Protein AF-A0A1B1LRF8-F1 (afdb_monomer_lite)

Radius of gyration: 12.52 Å; chains: 1; bounding box: 29×35×26 Å

Secondary structure (DSSP, 8-state):
-EEEEE-HHHHHHHHHH-S-PPP-SHHHHHHHHHHTTS-HHHHHHHHHTTS-HHHHHHHHHHHHHHTTEEEEE-TTS-EEEEEEE---

Foldseek 3Di:
DDKAWDDPVVVQVLLVPDDDQDDPDPLLVVLCVVPVPPRLVVLQVCCLVPNPNSSSVSPNCSSQVVSQKDWDADPVRHITIIHHDDDD

Structure (mmCIF, N/CA/C/O backbone):
data_AF-A0A1B1LRF8-F1
#
_entry.id   AF-A0A1B1LRF8-F1
#
loop_
_atom_site.group_PDB
_atom_site.id
_atom_site.type_symbol
_atom_site.label_atom_id
_atom_site.label_alt_id
_atom_site.label_comp_id
_atom_site.label_asym_id
_atom_site.label_entity_id
_atom_site.label_seq_id
_atom_site.pdbx_PDB_ins_code
_atom_site.Cartn_x
_atom_site.Cartn_y
_atom_site.Cartn_z
_atom_site.occupancy
_atom_site.B_iso_or_equiv
_atom_site.auth_seq_id
_atom_site.auth_comp_id
_atom_site.auth_asym_id
_atom_site.auth_atom_id
_atom_site.pdbx_PDB_model_num
ATOM 1 N N . MET A 1 1 ? 9.252 -16.333 10.947 1.00 62.38 1 MET A N 1
ATOM 2 C CA . MET A 1 1 ? 8.400 -15.692 9.912 1.00 62.38 1 MET A CA 1
ATOM 3 C C . MET A 1 1 ? 9.014 -15.896 8.537 1.00 62.38 1 MET A C 1
ATOM 5 O O . MET A 1 1 ? 10.104 -15.392 8.281 1.00 62.38 1 MET A O 1
ATOM 9 N N . ARG A 1 2 ? 8.334 -16.634 7.654 1.00 78.75 2 ARG A N 1
ATOM 10 C CA . ARG A 1 2 ? 8.717 -16.752 6.236 1.00 78.75 2 ARG A CA 1
ATOM 11 C C . ARG A 1 2 ? 7.886 -15.762 5.420 1.00 78.75 2 ARG A C 1
ATOM 13 O O . ARG A 1 2 ? 6.719 -15.552 5.722 1.00 78.75 2 ARG A O 1
ATOM 20 N N . ALA A 1 3 ? 8.466 -15.144 4.396 1.00 83.06 3 ALA A N 1
ATOM 21 C CA . ALA A 1 3 ? 7.750 -14.216 3.520 1.00 83.06 3 ALA A CA 1
ATOM 22 C C . ALA A 1 3 ? 7.857 -14.683 2.065 1.00 83.06 3 ALA A C 1
ATOM 24 O O . ALA A 1 3 ? 8.963 -14.866 1.555 1.00 83.06 3 ALA A O 1
ATOM 25 N N . GLN A 1 4 ? 6.721 -14.859 1.389 1.00 92.06 4 GLN A N 1
ATOM 26 C CA . GLN A 1 4 ? 6.666 -15.336 0.004 1.00 92.06 4 GLN A CA 1
ATOM 27 C C . GLN A 1 4 ? 6.257 -14.201 -0.934 1.00 92.06 4 GLN A C 1
ATOM 29 O O . GLN A 1 4 ? 5.259 -13.526 -0.687 1.00 92.06 4 GLN A O 1
ATOM 34 N N . LYS A 1 5 ? 7.001 -13.987 -2.028 1.00 93.81 5 LYS A N 1
ATOM 35 C CA . LYS A 1 5 ? 6.614 -13.009 -3.059 1.00 93.81 5 LYS A CA 1
ATOM 36 C C . LYS A 1 5 ? 5.274 -13.412 -3.680 1.00 93.81 5 LYS A C 1
ATOM 38 O O . LYS A 1 5 ? 5.083 -14.576 -4.018 1.00 93.81 5 LYS A O 1
ATOM 43 N N . ILE A 1 6 ? 4.382 -12.443 -3.859 1.00 95.56 6 ILE A N 1
ATOM 44 C CA . ILE A 1 6 ? 3.081 -12.645 -4.507 1.00 95.56 6 ILE A CA 1
ATOM 45 C C . ILE A 1 6 ? 2.923 -11.729 -5.718 1.00 95.56 6 ILE A C 1
ATOM 47 O O . ILE A 1 6 ? 3.595 -10.699 -5.831 1.00 95.56 6 ILE A O 1
ATOM 51 N N . ALA A 1 7 ? 2.023 -12.095 -6.630 1.00 94.69 7 ALA A N 1
ATOM 52 C CA . ALA A 1 7 ? 1.687 -11.249 -7.764 1.00 94.69 7 ALA A CA 1
ATOM 53 C C . ALA A 1 7 ? 0.997 -9.958 -7.291 1.00 94.69 7 ALA A C 1
ATOM 55 O O . ALA A 1 7 ? 0.136 -9.969 -6.410 1.00 94.69 7 ALA A O 1
ATOM 56 N N . ARG A 1 8 ? 1.336 -8.831 -7.926 1.00 92.81 8 ARG A N 1
ATOM 57 C CA . ARG A 1 8 ? 0.804 -7.506 -7.569 1.00 92.81 8 ARG A CA 1
ATOM 58 C C . ARG A 1 8 ? -0.724 -7.440 -7.640 1.00 92.81 8 ARG A C 1
ATOM 60 O O . ARG A 1 8 ? -1.361 -6.857 -6.770 1.00 92.81 8 ARG A O 1
ATOM 67 N N . ASN A 1 9 ? -1.319 -8.076 -8.649 1.00 93.62 9 ASN A N 1
ATOM 68 C CA . ASN A 1 9 ? -2.773 -8.111 -8.802 1.00 93.62 9 ASN A CA 1
ATOM 69 C C . ASN A 1 9 ? -3.459 -8.843 -7.645 1.00 93.62 9 ASN A C 1
ATOM 71 O O . ASN A 1 9 ? -4.532 -8.418 -7.219 1.00 93.62 9 ASN A O 1
ATOM 75 N N . ASP A 1 10 ? -2.838 -9.894 -7.109 1.00 96.12 10 ASP A N 1
ATOM 76 C CA . ASP A 1 10 ? -3.384 -10.627 -5.969 1.00 96.12 10 ASP A CA 1
ATOM 77 C C . ASP A 1 10 ? -3.246 -9.818 -4.680 1.00 96.12 10 ASP A C 1
ATOM 79 O O . ASP A 1 10 ? -4.217 -9.704 -3.933 1.00 96.12 10 ASP A O 1
ATOM 83 N N . ALA A 1 11 ? -2.113 -9.135 -4.480 1.00 96.62 11 ALA A N 1
ATOM 84 C CA . ALA A 1 11 ? -1.963 -8.165 -3.395 1.00 96.62 11 ALA A CA 1
ATOM 85 C C . ALA A 1 11 ? -3.067 -7.093 -3.445 1.00 96.62 11 ALA A C 1
ATOM 87 O O . ALA A 1 11 ? -3.730 -6.829 -2.445 1.00 96.62 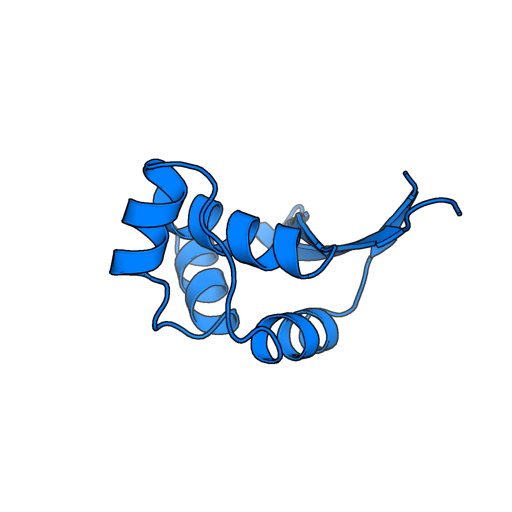11 ALA A O 1
ATOM 88 N N . TYR A 1 12 ? -3.348 -6.525 -4.622 1.00 95.81 12 TYR A N 1
ATOM 89 C CA . TYR A 1 12 ? -4.414 -5.533 -4.789 1.00 95.81 12 TYR A CA 1
ATOM 90 C C . TYR A 1 12 ? -5.822 -6.075 -4.559 1.00 95.81 12 TYR A C 1
ATOM 92 O O . TYR A 1 12 ? -6.693 -5.298 -4.170 1.00 95.81 12 TYR A O 1
ATOM 100 N N . LYS A 1 13 ? -6.086 -7.356 -4.833 1.00 95.69 13 LYS A N 1
ATOM 101 C CA . LYS A 1 13 ? -7.376 -7.979 -4.498 1.00 95.69 13 LYS A CA 1
ATOM 102 C C . LYS A 1 13 ? -7.535 -8.082 -2.984 1.00 95.69 13 LYS A C 1
ATOM 104 O O . LYS A 1 13 ? -8.559 -7.654 -2.463 1.00 95.69 13 LYS A O 1
ATOM 109 N N . ILE A 1 14 ? -6.500 -8.558 -2.288 1.00 95.75 14 ILE A N 1
ATOM 110 C CA . ILE A 1 14 ? -6.491 -8.666 -0.823 1.00 95.75 14 ILE A CA 1
ATOM 111 C C . ILE A 1 14 ? -6.675 -7.280 -0.197 1.00 95.75 14 ILE A C 1
ATOM 113 O O . ILE A 1 14 ? -7.613 -7.072 0.565 1.00 95.75 14 ILE A O 1
ATOM 117 N N . LEU A 1 15 ? -5.862 -6.295 -0.586 1.00 95.69 15 LEU A N 1
ATOM 118 C CA . LEU A 1 15 ? -5.924 -4.939 -0.028 1.00 95.69 15 LEU A CA 1
ATOM 119 C C . LEU A 1 15 ? -7.278 -4.248 -0.261 1.00 95.69 15 LEU A C 1
ATOM 121 O O . LEU A 1 15 ? -7.690 -3.439 0.562 1.00 95.69 15 LEU A O 1
ATOM 125 N N . ARG A 1 16 ? -7.979 -4.552 -1.364 1.00 94.00 16 ARG A N 1
ATOM 126 C CA . ARG A 1 16 ? -9.326 -4.019 -1.647 1.00 94.00 16 ARG A CA 1
ATOM 127 C C . ARG A 1 16 ? -10.438 -4.689 -0.842 1.00 94.00 16 ARG A C 1
ATOM 129 O O . ARG A 1 16 ? -11.507 -4.106 -0.719 1.00 94.00 16 ARG A O 1
ATOM 136 N N . SER A 1 17 ? -10.209 -5.898 -0.332 1.00 93.62 17 SER A N 1
ATOM 137 C CA . SER A 1 17 ? -11.182 -6.600 0.516 1.00 93.62 17 SER A CA 1
ATOM 138 C C . SER A 1 17 ? -11.197 -6.111 1.968 1.00 93.62 17 SER A C 1
ATOM 140 O O . SER A 1 17 ? -12.127 -6.435 2.706 1.00 93.62 17 SER A O 1
ATOM 142 N N . LEU A 1 18 ? -10.202 -5.314 2.374 1.00 90.81 18 LEU A N 1
ATOM 143 C CA . LEU A 1 18 ? -10.151 -4.709 3.701 1.00 90.81 18 LEU A CA 1
ATOM 144 C C . LEU A 1 18 ? -11.241 -3.634 3.825 1.00 90.81 18 LEU A C 1
ATOM 146 O O . LEU A 1 18 ? -11.307 -2.732 2.991 1.00 90.81 18 LEU A O 1
ATOM 150 N N . LYS A 1 19 ? -12.077 -3.724 4.864 1.00 82.81 19 LYS A N 1
ATOM 151 C CA . LYS A 1 19 ? -13.138 -2.740 5.141 1.00 82.81 19 LYS A CA 1
ATOM 152 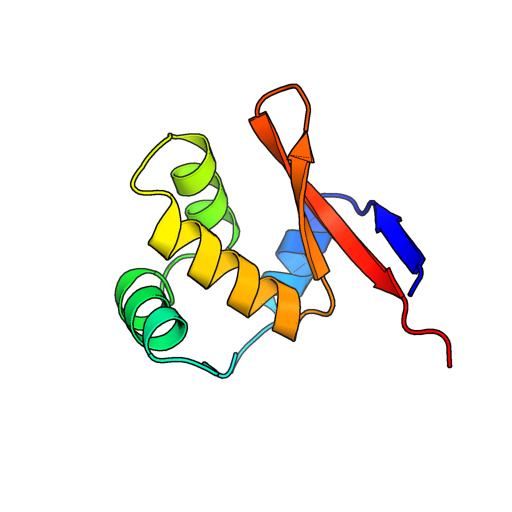C C . LYS A 1 19 ? -12.726 -1.759 6.234 1.00 82.81 19 LYS A C 1
ATOM 154 O O . LYS A 1 19 ? -12.654 -0.566 5.972 1.00 82.81 19 LYS A O 1
ATOM 159 N N . ASP A 1 20 ? -12.339 -2.283 7.394 1.00 86.25 20 ASP A N 1
ATOM 160 C CA . ASP A 1 20 ? -11.979 -1.484 8.566 1.00 86.25 20 ASP A CA 1
ATOM 161 C C . ASP A 1 20 ? -10.543 -1.793 8.982 1.00 86.25 20 ASP A C 1
ATOM 163 O O . ASP A 1 20 ? -10.262 -2.720 9.740 1.00 86.25 20 ASP A O 1
ATOM 167 N N . VAL A 1 21 ? -9.603 -1.034 8.421 1.00 93.44 21 VAL A N 1
ATOM 168 C CA . VAL A 1 21 ? -8.189 -1.138 8.788 1.00 93.44 21 VAL A CA 1
ATOM 169 C C . VAL A 1 21 ? -7.948 -0.228 9.997 1.00 93.44 21 VAL A C 1
ATOM 171 O O . VAL A 1 21 ? -8.097 0.986 9.854 1.00 93.44 21 VAL A O 1
ATOM 174 N N . PRO A 1 22 ? -7.570 -0.752 11.175 1.00 92.69 22 PRO A N 1
ATOM 175 C CA . PRO A 1 22 ? -7.325 0.082 12.346 1.00 92.69 22 PRO A CA 1
ATOM 176 C C . PRO A 1 22 ? -6.016 0.864 12.201 1.00 92.69 22 PRO A C 1
ATOM 178 O O . PRO A 1 22 ? -5.004 0.316 11.745 1.00 92.69 22 PRO A O 1
ATOM 181 N N . CYS A 1 23 ? -6.038 2.128 12.623 1.00 96.12 23 CYS A N 1
ATOM 182 C CA . CYS A 1 23 ? -4.834 2.918 12.863 1.00 96.12 23 CYS A CA 1
ATOM 183 C C . CYS A 1 23 ? -4.291 2.597 14.262 1.00 96.12 23 CYS A C 1
ATOM 185 O O . CYS A 1 23 ? -5.056 2.506 15.218 1.00 96.12 23 CYS A O 1
ATOM 187 N N . LEU A 1 24 ? -2.980 2.405 14.374 1.00 95.62 24 LEU A N 1
ATOM 188 C CA . LEU A 1 24 ? -2.279 2.100 15.625 1.00 95.62 24 LEU A CA 1
ATOM 189 C C . LEU A 1 24 ? -1.401 3.258 16.112 1.00 95.62 24 LEU A C 1
ATOM 191 O O . LEU A 1 24 ? -0.784 3.155 17.170 1.00 95.62 24 LEU A O 1
ATOM 195 N N . SER A 1 25 ? -1.300 4.341 15.340 1.00 96.44 25 SER A N 1
ATOM 196 C CA . SER A 1 25 ? -0.501 5.510 15.697 1.00 96.44 25 SER A CA 1
ATOM 197 C C . SER A 1 25 ? -1.083 6.806 15.119 1.00 96.44 25 SER A C 1
ATOM 199 O O . SER A 1 25 ? -1.762 6.762 14.088 1.00 96.44 25 SER A O 1
ATOM 201 N N . PRO A 1 26 ? -0.749 7.974 15.702 1.00 96.50 26 PRO A N 1
ATOM 202 C CA . PRO A 1 26 ? -1.141 9.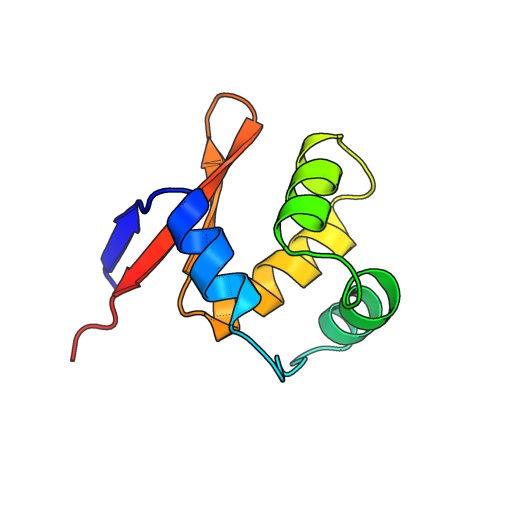274 15.149 1.00 96.50 26 PRO A CA 1
ATOM 203 C C . PRO A 1 26 ? -0.642 9.503 13.712 1.00 96.50 26 PRO A C 1
ATOM 205 O O . PRO A 1 26 ? -1.268 10.207 12.920 1.00 96.50 26 PRO A O 1
ATOM 208 N N . GLN A 1 27 ? 0.492 8.899 13.339 1.00 95.31 27 GLN A N 1
ATOM 209 C CA . GLN A 1 27 ? 1.000 8.950 11.968 1.00 95.31 27 GLN A CA 1
ATOM 210 C C . GLN A 1 27 ? 0.097 8.160 11.013 1.00 95.31 27 GLN A C 1
ATOM 212 O O . GLN A 1 27 ? -0.194 8.643 9.918 1.00 95.31 27 GLN A O 1
ATOM 217 N N . GLU A 1 28 ? -0.367 6.973 11.426 1.00 97.00 28 GLU A N 1
ATOM 218 C CA . GLU A 1 28 ? -1.335 6.182 10.658 1.00 97.00 28 GLU A CA 1
ATOM 219 C C . GLU A 1 28 ? -2.679 6.911 10.532 1.00 97.00 28 GLU A C 1
ATOM 221 O O . GLU A 1 28 ? -3.254 6.917 9.446 1.00 97.00 28 GLU A O 1
ATOM 226 N N . GLU A 1 29 ? -3.146 7.589 11.584 1.00 96.75 29 GLU A N 1
ATOM 227 C CA . GLU A 1 29 ? -4.346 8.438 11.537 1.00 96.75 29 GLU A CA 1
ATOM 228 C C . GLU A 1 29 ? -4.193 9.562 10.507 1.00 96.75 29 GLU A C 1
ATOM 230 O O . GLU A 1 29 ? -4.967 9.636 9.553 1.00 96.75 29 GLU A O 1
ATOM 235 N N . SER A 1 30 ? -3.127 10.362 10.606 1.00 96.12 30 SER A N 1
ATOM 236 C CA . SER A 1 30 ? -2.882 11.483 9.686 1.00 96.12 30 SER A CA 1
ATOM 237 C C . SER A 1 30 ? -2.656 11.051 8.227 1.00 96.12 30 SER A C 1
ATOM 239 O O . SER A 1 30 ? -2.874 11.830 7.286 1.00 96.12 30 SER A O 1
ATOM 241 N N . ALA A 1 31 ? -2.153 9.834 8.008 1.00 95.06 31 ALA A N 1
ATOM 242 C CA . ALA A 1 31 ? -2.020 9.244 6.680 1.00 95.06 31 ALA A CA 1
ATOM 243 C C . ALA A 1 31 ? -3.376 8.750 6.152 1.00 95.06 31 ALA A C 1
ATOM 245 O O . ALA A 1 31 ? -3.733 9.064 5.014 1.00 95.06 31 ALA A O 1
ATOM 246 N N . SER A 1 32 ? -4.150 8.053 6.988 1.00 95.00 32 SER A N 1
ATOM 247 C CA . SER A 1 32 ? -5.474 7.519 6.662 1.00 95.00 32 SER A CA 1
ATOM 248 C C . SER A 1 32 ? -6.488 8.629 6.371 1.00 95.00 32 SER A C 1
ATOM 250 O O . SER A 1 32 ? -7.212 8.548 5.383 1.00 95.00 32 SER A O 1
ATOM 252 N N . GLU A 1 33 ? -6.488 9.727 7.127 1.00 95.38 33 GLU A N 1
ATOM 253 C CA . GLU A 1 33 ? -7.335 10.894 6.837 1.00 95.38 33 GLU A CA 1
ATOM 254 C C . GLU A 1 33 ? -7.082 11.451 5.428 1.00 95.38 33 GLU A C 1
ATOM 256 O O . GLU A 1 33 ? -8.011 11.793 4.695 1.00 95.38 33 GLU A O 1
ATOM 261 N N . LYS A 1 34 ? -5.811 11.506 5.013 1.00 93.12 34 LYS A N 1
ATOM 262 C CA . LYS A 1 34 ? -5.418 12.091 3.726 1.00 93.12 34 LYS A CA 1
ATOM 263 C C . LYS A 1 34 ? -5.550 11.120 2.552 1.00 93.12 34 LYS A C 1
ATOM 265 O O . LYS A 1 34 ? -5.842 11.560 1.445 1.00 93.12 34 LYS A O 1
ATOM 270 N N . LEU A 1 35 ? -5.278 9.832 2.756 1.00 94.56 35 LEU A N 1
ATOM 271 C CA . LEU A 1 35 ? -5.092 8.846 1.681 1.00 94.56 35 LEU A CA 1
ATOM 272 C C . LEU A 1 35 ? -6.013 7.624 1.804 1.00 94.56 35 LEU A C 1
ATOM 274 O O . LEU A 1 35 ? -6.105 6.838 0.863 1.00 94.56 35 LEU A O 1
ATOM 278 N N . GLY A 1 36 ? -6.719 7.460 2.923 1.00 92.00 36 GLY A N 1
ATOM 279 C CA . GLY A 1 36 ? -7.597 6.322 3.220 1.00 92.00 36 GLY A CA 1
ATOM 280 C C . GLY A 1 36 ? -8.694 6.109 2.180 1.00 92.00 36 GLY A C 1
ATOM 281 O O . GLY A 1 36 ? -9.012 4.974 1.837 1.00 92.00 36 GLY A O 1
ATOM 282 N N . HIS A 1 37 ? -9.193 7.198 1.593 1.00 92.44 37 HIS A N 1
ATOM 283 C CA . HIS A 1 37 ? -10.198 7.168 0.528 1.00 92.44 37 HIS A CA 1
ATOM 284 C C . HIS A 1 37 ? -9.645 6.718 -0.839 1.00 92.44 37 HIS A C 1
ATOM 286 O O . HIS A 1 37 ? -10.417 6.387 -1.739 1.00 92.44 37 HIS A O 1
ATOM 292 N N . LEU A 1 38 ? -8.321 6.709 -1.035 1.00 93.69 38 LEU A N 1
ATOM 293 C CA . LEU A 1 38 ? -7.704 6.273 -2.286 1.00 93.69 38 LEU A CA 1
ATOM 294 C C . LEU A 1 38 ? -7.663 4.748 -2.378 1.00 93.69 38 LEU A C 1
ATOM 296 O O . LEU A 1 38 ? -7.479 4.037 -1.386 1.00 93.69 38 LEU A O 1
ATOM 300 N N . SER A 1 39 ? -7.755 4.226 -3.602 1.00 94.19 39 SER A N 1
ATOM 301 C CA . SER A 1 39 ? -7.538 2.799 -3.843 1.00 94.19 39 SER A CA 1
ATOM 302 C C . SER A 1 39 ? -6.082 2.410 -3.530 1.00 94.19 39 SER A C 1
ATOM 304 O O . SER A 1 39 ? -5.179 3.231 -3.711 1.00 94.19 39 SER A O 1
ATOM 306 N N . PRO A 1 40 ? -5.807 1.155 -3.119 1.00 93.69 40 PRO A N 1
ATOM 307 C CA . PRO A 1 40 ? -4.435 0.710 -2.862 1.00 93.69 40 PRO A CA 1
ATOM 308 C C . PRO A 1 40 ? -3.498 0.922 -4.060 1.00 93.69 40 PRO A C 1
ATOM 310 O O . PRO A 1 40 ? -2.358 1.338 -3.885 1.00 93.69 40 PRO A O 1
ATOM 313 N N . GLY A 1 41 ? -3.998 0.697 -5.281 1.00 94.06 41 GLY A N 1
ATOM 314 C CA . GLY A 1 41 ? -3.241 0.951 -6.508 1.00 94.06 41 GLY A CA 1
ATOM 315 C C . GLY A 1 41 ? -2.878 2.426 -6.676 1.00 94.06 41 GLY A C 1
ATOM 316 O O . GLY A 1 41 ? -1.739 2.734 -6.996 1.00 94.06 41 GLY A O 1
ATOM 317 N N . ARG A 1 42 ? -3.797 3.349 -6.356 1.00 94.19 42 ARG A N 1
ATOM 318 C CA . ARG A 1 42 ? -3.521 4.787 -6.455 1.00 94.19 42 ARG A CA 1
ATOM 319 C C . ARG A 1 42 ? -2.483 5.259 -5.436 1.00 94.19 42 ARG A C 1
ATOM 321 O O . ARG A 1 42 ? -1.684 6.132 -5.764 1.00 94.19 42 ARG A O 1
ATOM 328 N N . VAL A 1 43 ? -2.479 4.688 -4.229 1.00 93.88 43 VAL A N 1
ATOM 329 C CA . VAL A 1 43 ? -1.435 4.958 -3.224 1.00 93.88 43 VAL A CA 1
ATOM 330 C C . VAL A 1 43 ? -0.072 4.491 -3.740 1.00 93.88 43 VAL A C 1
ATOM 332 O O . VAL A 1 43 ? 0.899 5.235 -3.642 1.00 93.88 43 VAL A O 1
ATOM 335 N N . VAL A 1 44 ? -0.006 3.303 -4.351 1.00 94.00 44 VAL A N 1
ATOM 336 C CA . VAL A 1 44 ? 1.220 2.781 -4.976 1.00 94.00 44 VAL A CA 1
ATOM 337 C C . VAL A 1 44 ? 1.699 3.671 -6.124 1.00 94.00 44 VAL A C 1
ATOM 339 O O . VAL A 1 44 ? 2.874 4.024 -6.153 1.00 94.00 44 VAL A O 1
ATOM 342 N N . ASP A 1 45 ? 0.808 4.094 -7.021 1.00 93.44 45 ASP A N 1
ATOM 343 C CA . ASP A 1 45 ? 1.175 4.977 -8.134 1.00 93.44 45 ASP A CA 1
ATOM 344 C C . ASP A 1 45 ? 1.799 6.290 -7.631 1.00 93.44 45 ASP A C 1
ATOM 346 O O . ASP A 1 45 ? 2.809 6.741 -8.164 1.00 93.44 45 ASP A O 1
ATOM 350 N N . GLN A 1 46 ? 1.231 6.887 -6.573 1.00 92.06 46 GLN A N 1
ATOM 351 C CA . GLN A 1 46 ? 1.774 8.103 -5.952 1.00 92.06 46 GLN A CA 1
ATOM 352 C C . GLN A 1 46 ? 3.125 7.869 -5.266 1.00 92.06 46 GLN A C 1
ATOM 354 O O . GLN A 1 46 ? 4.009 8.723 -5.328 1.00 92.06 46 GLN A O 1
ATOM 359 N N . LEU A 1 47 ? 3.289 6.711 -4.620 1.00 91.00 47 LEU A N 1
ATOM 360 C CA . LEU A 1 47 ? 4.536 6.308 -3.974 1.00 91.00 47 LEU A CA 1
ATOM 361 C C . LEU A 1 47 ? 5.672 6.182 -5.005 1.00 91.00 47 LEU A C 1
ATOM 363 O O . LEU A 1 47 ? 6.792 6.618 -4.758 1.00 91.00 47 LEU A O 1
ATOM 367 N N . GLN A 1 48 ? 5.365 5.626 -6.179 1.00 90.06 48 GLN A N 1
ATOM 368 C CA . GLN A 1 48 ? 6.316 5.453 -7.278 1.00 90.06 48 GLN A CA 1
ATOM 369 C C . GLN A 1 48 ? 6.574 6.740 -8.072 1.00 90.06 48 GLN A C 1
ATOM 371 O O . GLN A 1 48 ? 7.604 6.854 -8.729 1.00 90.06 48 GLN A O 1
ATOM 376 N N . SER A 1 49 ? 5.674 7.725 -8.007 1.00 88.56 49 SER A N 1
ATOM 377 C CA . SER A 1 49 ? 5.846 9.027 -8.660 1.00 88.56 49 SER A CA 1
ATOM 378 C C . SER A 1 49 ? 6.611 10.050 -7.805 1.00 88.56 49 SER A C 1
ATOM 380 O O . SER A 1 49 ? 6.518 11.245 -8.076 1.00 88.56 49 SER A O 1
ATOM 382 N N . PHE A 1 50 ? 7.317 9.612 -6.753 1.00 74.06 50 PHE A N 1
ATOM 383 C CA . PHE A 1 50 ? 8.086 10.458 -5.823 1.00 74.06 50 PHE A CA 1
ATOM 384 C C . PHE A 1 50 ? 7.265 11.538 -5.086 1.00 74.06 50 PHE A C 1
ATOM 386 O O . PHE A 1 50 ? 7.814 12.531 -4.606 1.00 74.06 50 PHE A O 1
ATOM 393 N N . ALA A 1 51 ? 5.946 11.367 -4.957 1.00 64.06 51 ALA A N 1
ATOM 394 C CA . ALA A 1 51 ? 5.091 12.334 -4.275 1.00 64.06 51 ALA A CA 1
ATOM 395 C C . ALA A 1 51 ? 4.997 12.014 -2.774 1.00 64.06 51 ALA A C 1
ATOM 397 O O . ALA A 1 51 ? 4.258 11.113 -2.393 1.00 64.06 51 ALA A O 1
ATOM 398 N N . ASN A 1 52 ? 5.705 12.789 -1.937 1.00 64.62 52 ASN A N 1
ATOM 399 C CA . ASN A 1 52 ? 5.601 12.796 -0.466 1.00 64.62 52 ASN A CA 1
ATOM 400 C C . ASN A 1 52 ? 5.556 11.383 0.151 1.00 64.62 52 ASN A C 1
ATOM 402 O O . ASN A 1 52 ? 4.503 10.886 0.513 1.00 64.62 52 ASN A O 1
ATOM 406 N N . THR A 1 53 ? 6.698 10.714 0.260 1.00 82.19 53 THR A N 1
ATOM 407 C CA . THR A 1 53 ? 6.769 9.272 0.542 1.00 82.19 53 THR A CA 1
ATOM 408 C C . THR A 1 53 ? 6.213 8.851 1.895 1.00 82.19 53 THR A C 1
ATOM 410 O O . THR A 1 53 ? 5.728 7.728 2.002 1.00 82.19 53 THR A O 1
ATOM 413 N N . ASP A 1 54 ? 6.251 9.702 2.917 1.00 91.19 54 ASP A N 1
ATOM 414 C CA . ASP A 1 54 ? 6.018 9.256 4.294 1.00 91.19 54 ASP A CA 1
ATOM 415 C C . ASP A 1 54 ? 4.561 8.893 4.552 1.00 91.19 54 ASP A C 1
ATOM 417 O O . ASP A 1 54 ? 4.276 7.832 5.108 1.00 91.19 54 ASP A O 1
ATOM 421 N N . LYS A 1 55 ? 3.613 9.719 4.092 1.00 92.88 55 LYS A N 1
ATOM 422 C CA . LYS A 1 55 ? 2.183 9.424 4.264 1.00 92.88 55 LYS A CA 1
ATOM 423 C C . LYS A 1 55 ? 1.757 8.229 3.417 1.00 92.88 55 LYS A C 1
ATOM 425 O O . LYS A 1 55 ? 1.044 7.364 3.912 1.00 92.88 55 LYS A O 1
ATOM 430 N N . GLN A 1 56 ? 2.228 8.141 2.176 1.00 94.25 56 GLN A N 1
ATOM 431 C CA . GLN A 1 56 ? 1.924 7.041 1.263 1.00 94.25 56 GLN A CA 1
ATOM 432 C C . GLN A 1 56 ? 2.524 5.728 1.779 1.00 94.25 56 GLN A C 1
ATOM 434 O O . GLN A 1 56 ? 1.845 4.703 1.774 1.00 94.25 56 GLN A O 1
ATOM 439 N N . THR A 1 57 ? 3.758 5.769 2.287 1.00 94.75 57 THR A N 1
ATOM 440 C CA . THR A 1 57 ? 4.431 4.630 2.928 1.00 94.75 57 THR A CA 1
ATOM 441 C C . THR A 1 57 ? 3.675 4.197 4.172 1.00 94.75 57 THR A C 1
ATOM 443 O O . THR A 1 57 ? 3.398 3.013 4.332 1.00 94.75 57 THR A O 1
ATOM 446 N N . THR A 1 58 ? 3.299 5.147 5.032 1.00 96.06 58 THR A N 1
ATOM 447 C CA . THR A 1 58 ? 2.550 4.876 6.266 1.00 96.06 58 THR A CA 1
ATOM 448 C C . THR A 1 58 ? 1.197 4.245 5.955 1.00 96.06 58 THR A C 1
ATOM 450 O O . THR A 1 58 ? 0.866 3.199 6.507 1.00 96.06 58 THR A O 1
ATOM 453 N N . GLU A 1 59 ? 0.444 4.810 5.011 1.00 95.94 59 GLU A N 1
ATOM 454 C CA . GLU A 1 59 ? -0.864 4.285 4.621 1.00 95.94 59 GLU A CA 1
ATOM 455 C C . GLU A 1 59 ? -0.764 2.896 3.980 1.00 95.94 59 GLU A C 1
ATOM 457 O O . GLU A 1 59 ? -1.551 1.999 4.291 1.00 95.94 59 GLU A O 1
ATOM 462 N N . LEU A 1 60 ? 0.218 2.683 3.099 1.00 95.81 60 LEU A N 1
ATOM 463 C CA . LEU A 1 60 ? 0.409 1.384 2.467 1.00 95.81 60 LEU A CA 1
ATOM 464 C C . LEU A 1 60 ? 0.883 0.334 3.480 1.00 95.81 60 LEU A C 1
ATOM 466 O O . LEU A 1 60 ? 0.394 -0.795 3.435 1.00 95.81 60 LEU A O 1
ATOM 470 N N . ASN A 1 61 ? 1.757 0.698 4.424 1.00 96.25 61 ASN A N 1
ATOM 471 C CA . ASN A 1 61 ? 2.182 -0.172 5.524 1.00 96.25 61 ASN A CA 1
ATOM 472 C C . ASN A 1 61 ? 0.999 -0.566 6.405 1.00 96.25 61 ASN A C 1
ATOM 474 O O . ASN A 1 61 ? 0.818 -1.751 6.675 1.00 96.25 61 ASN A O 1
ATOM 478 N N . ARG A 1 62 ? 0.154 0.399 6.781 1.00 96.25 62 ARG A N 1
ATOM 479 C CA . A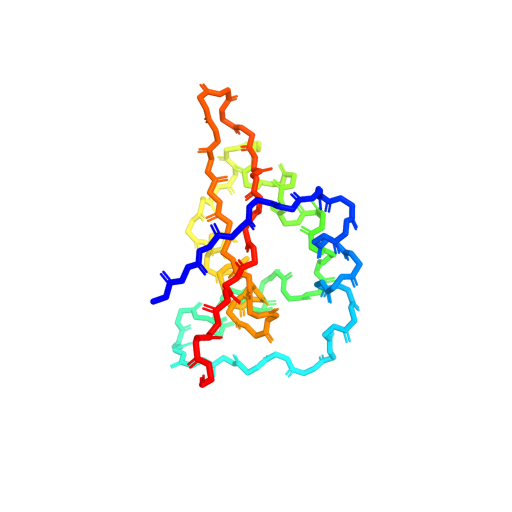RG A 1 62 ? -1.057 0.179 7.578 1.00 96.25 62 ARG A CA 1
ATOM 480 C C . ARG A 1 62 ? -1.976 -0.864 6.934 1.00 96.25 62 ARG A C 1
ATOM 482 O O . ARG A 1 62 ? -2.369 -1.836 7.580 1.00 96.25 62 ARG A O 1
ATOM 489 N N . ARG A 1 63 ? -2.272 -0.712 5.637 1.00 96.38 63 ARG A N 1
ATOM 490 C CA . ARG A 1 63 ? -3.101 -1.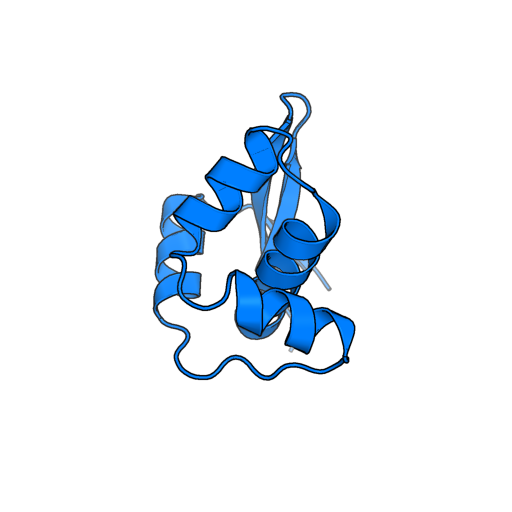675 4.885 1.00 96.38 63 ARG A CA 1
ATOM 491 C C . ARG A 1 63 ? -2.410 -3.024 4.703 1.00 96.38 63 ARG A C 1
ATOM 493 O O . ARG A 1 63 ? -3.054 -4.057 4.848 1.00 96.38 63 ARG A O 1
ATOM 500 N N . CYS A 1 64 ? -1.112 -3.030 4.395 1.00 96.25 64 CYS A N 1
ATOM 501 C CA . CYS A 1 64 ? -0.347 -4.265 4.231 1.00 96.25 64 CYS A CA 1
ATOM 502 C C . CYS A 1 64 ? -0.316 -5.073 5.532 1.00 96.25 64 CYS A C 1
ATOM 504 O O . CYS A 1 64 ? -0.621 -6.261 5.500 1.00 96.25 64 CYS A O 1
ATOM 506 N N . ARG A 1 65 ? -0.078 -4.421 6.676 1.00 94.88 65 ARG A N 1
ATOM 507 C CA . ARG A 1 65 ? -0.129 -5.034 8.009 1.00 94.88 65 ARG A CA 1
ATOM 508 C C . ARG A 1 65 ? -1.466 -5.730 8.253 1.00 94.88 65 ARG A C 1
ATOM 510 O O . ARG A 1 65 ? -1.479 -6.910 8.580 1.00 94.88 65 ARG A O 1
ATOM 517 N N . ALA A 1 66 ? -2.583 -5.035 8.040 1.00 94.25 66 ALA A N 1
ATOM 518 C CA . ALA A 1 66 ? -3.912 -5.624 8.224 1.00 94.25 66 ALA A CA 1
ATOM 519 C C . ALA A 1 66 ? -4.222 -6.773 7.245 1.00 94.25 66 ALA A C 1
ATOM 521 O O . ALA A 1 66 ? -5.050 -7.627 7.542 1.00 94.25 66 ALA A O 1
ATOM 522 N N . ALA A 1 67 ? -3.547 -6.817 6.095 1.00 94.19 67 ALA A N 1
ATOM 523 C CA . ALA A 1 67 ? -3.666 -7.886 5.107 1.00 94.19 67 ALA A CA 1
ATOM 524 C C . ALA A 1 67 ? -2.685 -9.059 5.309 1.00 94.19 67 ALA A C 1
ATOM 526 O O . ALA A 1 67 ? -2.696 -9.990 4.499 1.00 94.19 67 ALA A O 1
ATOM 527 N N . GLY A 1 68 ? -1.797 -9.016 6.311 1.00 94.31 68 GLY A N 1
ATOM 528 C CA . GLY A 1 68 ? -0.698 -9.985 6.430 1.00 94.31 68 GLY A CA 1
ATOM 529 C C . GLY A 1 68 ? 0.286 -9.908 5.254 1.00 94.31 68 GLY A C 1
ATOM 530 O O . GLY A 1 68 ? 0.849 -10.913 4.814 1.00 94.31 68 GLY A O 1
ATOM 531 N N . LEU A 1 69 ? 0.454 -8.714 4.688 1.00 96.00 69 LEU A N 1
ATOM 532 C CA . LEU A 1 69 ? 1.354 -8.418 3.583 1.00 96.00 69 LEU A CA 1
ATOM 533 C C . LEU A 1 69 ? 2.491 -7.506 4.044 1.00 96.00 69 LEU A C 1
ATOM 535 O O . LEU A 1 69 ? 2.387 -6.763 5.016 1.00 96.00 69 LEU A O 1
ATOM 539 N N . GLN A 1 70 ? 3.561 -7.508 3.264 1.00 95.56 70 GLN A N 1
ATOM 540 C CA . GLN A 1 70 ? 4.631 -6.526 3.322 1.00 95.56 70 GLN A CA 1
ATOM 541 C C . GLN A 1 70 ? 4.891 -6.025 1.904 1.00 95.56 70 GLN A C 1
ATOM 543 O O . GLN A 1 70 ? 4.947 -6.829 0.969 1.00 95.56 70 GLN A O 1
ATOM 548 N N . PHE A 1 71 ? 5.071 -4.719 1.732 1.00 95.06 71 PHE A N 1
ATOM 549 C CA . PHE A 1 71 ? 5.531 -4.164 0.463 1.00 95.06 71 PHE A CA 1
ATOM 550 C C . PHE A 1 71 ? 7.011 -3.776 0.541 1.00 95.06 71 PHE A C 1
ATOM 552 O O . PHE A 1 71 ? 7.560 -3.574 1.622 1.00 95.06 71 PHE A O 1
ATOM 559 N N . PHE A 1 72 ? 7.668 -3.712 -0.610 1.00 93.44 72 PHE A N 1
ATOM 560 C CA . PHE A 1 72 ? 9.063 -3.298 -0.749 1.00 93.44 72 PHE A CA 1
ATOM 561 C C . PHE A 1 72 ? 9.300 -2.756 -2.160 1.00 93.44 72 PHE A C 1
ATOM 563 O O . PHE A 1 72 ? 8.514 -3.032 -3.066 1.00 93.44 72 PHE A O 1
ATOM 570 N N . PHE A 1 73 ? 10.384 -2.014 -2.358 1.00 92.12 73 PHE A N 1
ATOM 571 C CA . PHE A 1 73 ? 10.825 -1.596 -3.688 1.00 92.12 73 PHE A CA 1
ATOM 572 C C . PHE A 1 73 ? 11.809 -2.615 -4.266 1.00 92.12 73 PHE A C 1
ATOM 574 O O . PHE A 1 73 ? 12.679 -3.115 -3.550 1.00 92.12 73 PHE A O 1
ATOM 581 N N . ASP A 1 74 ? 11.674 -2.943 -5.549 1.00 91.75 74 ASP A N 1
ATOM 582 C CA . ASP A 1 74 ? 12.717 -3.672 -6.275 1.00 91.75 74 ASP A CA 1
ATOM 583 C C . ASP A 1 74 ? 13.847 -2.745 -6.759 1.00 91.75 74 ASP A C 1
ATOM 585 O O . ASP A 1 74 ? 13.833 -1.536 -6.530 1.00 91.75 74 ASP A O 1
ATOM 589 N N . GLN A 1 75 ? 14.842 -3.323 -7.440 1.00 89.31 75 GLN A N 1
ATOM 590 C CA . GLN A 1 75 ? 15.984 -2.581 -7.989 1.00 89.31 75 GLN A CA 1
ATOM 591 C C . GLN A 1 75 ? 15.581 -1.518 -9.028 1.00 89.31 75 GLN A C 1
ATOM 593 O O . GLN A 1 75 ? 16.360 -0.608 -9.287 1.00 89.31 75 GLN A O 1
ATOM 598 N N . GLY A 1 76 ? 14.381 -1.615 -9.612 1.00 89.19 76 GLY A N 1
ATOM 599 C CA . GLY A 1 76 ? 13.836 -0.640 -10.556 1.00 89.19 76 GLY A CA 1
ATOM 600 C C . GLY A 1 76 ? 12.963 0.432 -9.903 1.00 89.19 76 GLY A C 1
ATOM 601 O O . GLY A 1 76 ? 12.337 1.212 -10.616 1.00 89.19 76 GLY A O 1
ATOM 602 N N . GLY A 1 77 ? 12.868 0.461 -8.568 1.00 86.94 77 GLY A N 1
ATOM 603 C CA . GLY A 1 77 ? 12.008 1.403 -7.853 1.00 86.94 77 GLY A CA 1
ATOM 604 C C . GLY A 1 77 ? 10.515 1.093 -7.996 1.00 86.94 77 GLY A C 1
ATOM 605 O O . GLY A 1 77 ? 9.678 1.969 -7.769 1.00 86.94 77 GLY A O 1
ATOM 606 N N . LEU A 1 78 ? 10.150 -0.142 -8.359 1.00 90.94 78 LEU A N 1
ATOM 607 C CA . LEU A 1 78 ? 8.754 -0.558 -8.440 1.00 90.94 78 LEU A CA 1
ATOM 608 C C . LEU A 1 78 ? 8.306 -1.233 -7.147 1.00 90.94 78 LEU A C 1
ATOM 610 O O . LEU A 1 78 ? 9.036 -2.028 -6.553 1.00 90.94 78 LEU A O 1
ATOM 614 N N . VAL A 1 79 ? 7.070 -0.952 -6.731 1.00 93.50 79 VAL A N 1
ATOM 615 C CA . VAL A 1 79 ? 6.484 -1.584 -5.546 1.00 93.50 79 VAL A CA 1
ATOM 616 C C . VAL A 1 79 ? 6.158 -3.048 -5.833 1.00 93.50 79 VAL A C 1
ATOM 618 O O . VAL A 1 79 ? 5.424 -3.387 -6.765 1.00 93.50 79 VAL A O 1
ATOM 621 N N . GLN A 1 80 ? 6.672 -3.912 -4.970 1.00 95.81 80 GLN A N 1
ATOM 622 C CA . GLN A 1 80 ? 6.462 -5.351 -4.937 1.00 95.81 80 GLN A CA 1
ATOM 623 C C . GLN A 1 80 ? 5.847 -5.757 -3.592 1.00 95.81 80 GLN A C 1
ATOM 625 O O . GLN A 1 80 ? 5.962 -5.036 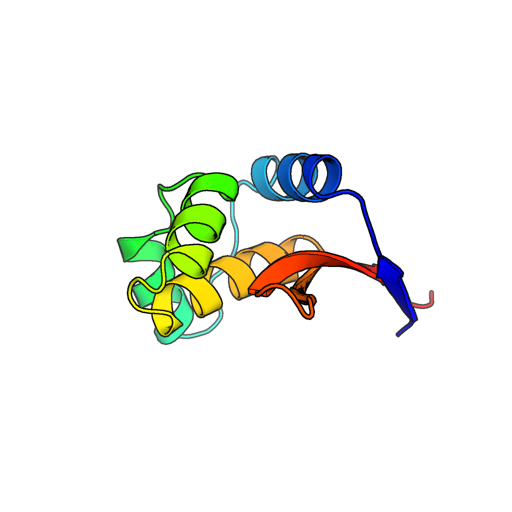-2.603 1.00 95.81 80 GLN A O 1
ATOM 630 N N . PHE A 1 81 ? 5.226 -6.939 -3.539 1.00 96.88 81 PHE A N 1
ATOM 631 C CA . PHE A 1 81 ? 4.553 -7.445 -2.339 1.00 96.88 81 PHE A CA 1
ATOM 632 C C . PHE A 1 81 ? 5.034 -8.844 -1.952 1.00 96.88 81 PHE A C 1
ATOM 634 O O . PHE A 1 81 ? 5.341 -9.685 -2.805 1.00 96.88 81 PHE A O 1
ATOM 641 N N . ARG A 1 82 ? 5.061 -9.107 -0.647 1.00 96.25 82 ARG A N 1
ATOM 642 C CA . ARG A 1 82 ? 5.215 -10.432 -0.047 1.00 96.25 82 ARG A CA 1
ATOM 643 C C . ARG A 1 82 ? 4.051 -10.697 0.890 1.00 96.25 82 ARG A C 1
ATOM 645 O O . ARG A 1 82 ? 3.572 -9.782 1.553 1.00 96.25 82 ARG A O 1
ATOM 652 N N . LYS A 1 83 ? 3.626 -11.951 0.962 1.00 94.81 83 LYS A N 1
ATOM 653 C CA . LYS A 1 83 ? 2.725 -12.437 2.000 1.00 94.81 83 LYS A CA 1
ATOM 654 C C . LYS A 1 83 ? 3.552 -12.947 3.171 1.00 94.81 83 LYS A C 1
ATOM 656 O O . LYS A 1 83 ? 4.490 -13.719 2.964 1.00 94.81 83 LYS A O 1
ATOM 661 N N . ILE A 1 84 ? 3.214 -12.496 4.371 1.00 91.88 84 ILE A N 1
ATOM 662 C CA . ILE A 1 84 ? 3.818 -12.963 5.613 1.00 91.88 84 ILE A CA 1
ATOM 663 C C . ILE A 1 84 ? 3.152 -14.299 5.950 1.00 91.88 84 ILE A C 1
ATOM 665 O O . ILE A 1 84 ? 1.931 -14.384 6.064 1.00 91.88 84 ILE A O 1
ATOM 669 N N . MET A 1 85 ? 3.948 -15.359 6.032 1.00 81.88 85 MET A N 1
ATOM 670 C CA . MET A 1 85 ? 3.517 -16.663 6.519 1.00 81.88 85 MET A CA 1
ATOM 671 C C . MET A 1 85 ? 3.873 -16.732 8.002 1.00 81.88 85 MET A C 1
ATOM 673 O O . MET A 1 85 ? 5.056 -16.782 8.364 1.00 81.88 85 MET A O 1
ATOM 677 N N . GLU A 1 86 ? 2.853 -16.688 8.851 1.00 66.44 86 GLU A N 1
ATOM 678 C CA . GLU A 1 86 ? 2.994 -17.082 10.249 1.00 66.44 86 GLU A CA 1
ATOM 679 C C . GLU A 1 86 ? 3.194 -18.603 10.291 1.00 66.44 86 GLU A C 1
ATOM 681 O O . GLU A 1 86 ? 2.486 -19.348 9.610 1.00 66.44 86 GLU A O 1
ATOM 686 N N . GLU A 1 87 ? 4.230 -19.054 11.001 1.00 52.84 87 GLU A N 1
ATOM 687 C CA . GLU A 1 87 ? 4.383 -20.473 11.328 1.00 52.84 87 GLU A CA 1
ATOM 688 C C . GLU A 1 87 ? 3.356 -20.763 12.425 1.00 52.84 87 GLU A C 1
ATOM 690 O O . GLU A 1 87 ? 3.410 -20.137 13.484 1.00 52.84 87 GLU A O 1
ATOM 695 N N . VAL A 1 88 ? 2.383 -21.624 12.111 1.00 48.00 88 VAL A N 1
ATOM 696 C CA . VAL A 1 88 ? 1.424 -22.180 13.077 1.00 48.00 88 VAL A CA 1
ATOM 697 C C . VAL A 1 88 ? 2.105 -23.294 13.854 1.00 48.00 88 VAL A C 1
ATOM 699 O O . VAL A 1 88 ? 2.766 -24.125 13.187 1.00 48.00 88 VAL A O 1
#

pLDDT: mean 90.72, std 9.5, range [48.0, 97.0]

Sequence (88 aa):
MRAQKIARNDAYKILRSLKDVPCLSPQEESASEKLGHLSPGRVVDQLQSFANTDKQTTELNRRCRAAGLQFFFDQGGLVQFRKIMEEV

Organism: Vibrio parahaemolyticus (NCBI:txid670)